Protein AF-A0A1Z4LQ60-F1 (afdb_monomer_lite)

Organism: NCBI:txid1973488

Foldseek 3Di:
DDDDDDDDDDPDDDPPPPPPPPDFQFPDWDDDPQWIKTWGWDDDPNAIWIWIWIAHPVGIDGQGPTDRDPVVNVVSSNVSVCVVVVVD

Structure (mmCIF, N/CA/C/O backbone):
data_AF-A0A1Z4LQ60-F1
#
_entry.id   AF-A0A1Z4LQ60-F1
#
loop_
_atom_site.group_PDB
_atom_site.id
_atom_site.type_symbol
_atom_site.label_atom_id
_atom_site.label_alt_id
_atom_site.label_comp_id
_atom_site.label_asym_id
_atom_site.label_entity_id
_atom_site.label_seq_id
_atom_site.pdbx_PDB_ins_code
_atom_site.Cartn_x
_atom_site.Cartn_y
_atom_site.Cartn_z
_atom_site.occupancy
_atom_site.B_iso_or_equiv
_atom_site.auth_seq_id
_atom_site.auth_comp_id
_atom_site.auth_asym_id
_atom_site.auth_atom_id
_atom_site.pdbx_PDB_model_num
ATOM 1 N N . MET A 1 1 ? 20.964 11.008 72.880 1.00 43.47 1 MET A N 1
ATOM 2 C CA . MET A 1 1 ? 19.503 11.114 72.693 1.00 43.47 1 MET A CA 1
ATOM 3 C C . MET A 1 1 ? 19.217 12.280 71.765 1.00 43.47 1 MET A C 1
ATOM 5 O O . MET A 1 1 ? 19.563 13.391 72.127 1.00 43.47 1 MET A O 1
ATOM 9 N N . CYS A 1 2 ? 18.648 12.013 70.590 1.00 28.22 2 CYS A N 1
ATOM 10 C CA . CYS A 1 2 ? 17.612 12.830 69.947 1.00 28.22 2 CYS A CA 1
ATOM 11 C C . CYS A 1 2 ? 17.141 12.094 68.682 1.00 28.22 2 CYS A C 1
ATOM 13 O O . CYS A 1 2 ? 17.906 11.859 67.754 1.00 28.22 2 CYS A O 1
ATOM 15 N N . SER A 1 3 ? 15.882 11.672 68.726 1.00 37.44 3 SER A N 1
ATOM 16 C CA . SER A 1 3 ? 14.998 11.241 67.634 1.00 37.44 3 SER A CA 1
ATOM 17 C C . SER A 1 3 ? 14.872 12.343 66.551 1.00 37.44 3 SER A C 1
ATOM 19 O O . SER A 1 3 ? 15.067 13.501 66.892 1.00 37.44 3 SER A O 1
ATOM 21 N N . GLN A 1 4 ? 14.539 12.140 65.268 1.00 42.88 4 GLN A N 1
ATOM 22 C CA . GLN A 1 4 ? 13.372 11.467 64.678 1.00 42.88 4 GLN A CA 1
ATOM 23 C C . GLN A 1 4 ? 13.546 11.287 63.143 1.00 42.88 4 GLN A C 1
ATOM 25 O O . GLN A 1 4 ? 14.100 12.150 62.474 1.00 42.88 4 GLN A O 1
ATOM 30 N N . LEU A 1 5 ? 13.023 10.166 62.629 1.00 46.06 5 LEU A N 1
ATOM 31 C CA . LEU A 1 5 ? 12.193 9.969 61.418 1.00 46.06 5 LEU A CA 1
ATOM 32 C C . LEU A 1 5 ? 12.285 10.966 60.232 1.00 46.06 5 LEU A C 1
ATOM 34 O O . LEU A 1 5 ? 11.832 12.101 60.342 1.00 46.06 5 LEU A O 1
ATOM 38 N N . TYR A 1 6 ? 12.608 10.457 59.033 1.00 35.94 6 TYR A N 1
ATOM 39 C CA . TYR A 1 6 ? 11.824 10.780 57.830 1.00 35.94 6 TYR A CA 1
ATOM 40 C C . TYR A 1 6 ? 11.827 9.634 56.808 1.00 35.94 6 TYR A C 1
ATOM 42 O O . TYR A 1 6 ? 12.737 8.814 56.726 1.00 35.94 6 TYR A O 1
ATOM 50 N N . THR A 1 7 ? 10.722 9.567 56.089 1.00 39.00 7 THR A N 1
ATOM 51 C CA . THR A 1 7 ? 10.101 8.399 55.473 1.00 39.00 7 THR A CA 1
ATOM 52 C C . THR A 1 7 ? 10.601 8.137 54.046 1.00 39.00 7 THR A C 1
ATOM 54 O O . THR A 1 7 ? 10.837 9.074 53.296 1.00 39.00 7 THR A O 1
ATOM 57 N N . SER A 1 8 ? 10.696 6.849 53.689 1.00 46.31 8 SER A N 1
ATOM 58 C CA . SER A 1 8 ? 10.472 6.215 52.372 1.00 46.31 8 SER A CA 1
ATOM 59 C C . SER A 1 8 ? 10.649 7.051 51.094 1.00 46.31 8 SER A C 1
ATOM 61 O O . SER A 1 8 ? 9.877 7.972 50.837 1.00 46.31 8 SER A O 1
ATOM 63 N N . ASN A 1 9 ? 11.464 6.553 50.154 1.00 44.97 9 ASN A N 1
ATOM 64 C CA . ASN A 1 9 ? 10.950 6.462 48.789 1.00 44.97 9 ASN A CA 1
ATOM 65 C C . ASN A 1 9 ? 11.502 5.268 48.005 1.00 44.97 9 ASN A C 1
ATOM 67 O O . ASN A 1 9 ? 12.700 5.108 47.786 1.00 44.97 9 ASN A O 1
ATOM 71 N N . LYS A 1 10 ? 10.556 4.422 47.591 1.00 48.03 10 LYS A N 1
ATOM 72 C CA . LYS A 1 10 ? 10.708 3.255 46.726 1.00 48.03 10 LYS A CA 1
ATOM 73 C C . LYS A 1 10 ? 11.441 3.635 45.437 1.00 48.03 10 LYS A C 1
ATOM 75 O O . LYS A 1 10 ? 10.852 4.246 44.548 1.00 48.03 10 LYS A O 1
ATOM 80 N N . ILE A 1 11 ? 12.677 3.170 45.285 1.00 50.34 11 ILE A N 1
ATOM 81 C CA . ILE A 1 11 ? 13.336 3.057 43.978 1.00 50.34 11 ILE A CA 1
ATOM 82 C C . ILE A 1 11 ? 12.695 1.863 43.261 1.00 50.34 11 ILE A C 1
ATOM 84 O O . ILE A 1 11 ? 13.189 0.743 43.274 1.00 50.34 11 ILE A O 1
ATOM 88 N N . SER A 1 12 ? 11.497 2.073 42.730 1.00 50.78 12 SER A N 1
ATOM 89 C CA . SER A 1 12 ? 10.791 1.105 41.892 1.00 50.78 12 SER A CA 1
ATOM 90 C C . SER A 1 12 ? 9.799 1.863 41.030 1.00 50.78 12 SER A C 1
ATOM 92 O O . SER A 1 12 ? 8.595 1.864 41.274 1.00 50.78 12 SER A O 1
ATOM 94 N N . ARG A 1 13 ? 10.324 2.599 40.053 1.00 53.19 13 ARG A N 1
ATOM 95 C CA . ARG A 1 13 ? 9.609 2.938 38.823 1.00 53.19 13 ARG A CA 1
ATOM 96 C C . ARG A 1 13 ? 10.578 3.577 37.838 1.00 53.19 13 ARG A C 1
ATOM 98 O O . ARG A 1 13 ? 11.271 4.530 38.165 1.00 53.19 13 ARG A O 1
ATOM 105 N N . SER A 1 14 ? 10.547 3.041 36.624 1.00 52.56 14 SER A N 1
ATOM 106 C CA . SER A 1 14 ? 10.978 3.705 35.391 1.00 52.56 14 SER A CA 1
ATOM 107 C C . SER A 1 14 ? 12.433 3.570 34.938 1.00 52.56 14 SER A C 1
ATOM 109 O O . SER A 1 14 ? 12.951 4.472 34.296 1.00 52.56 14 SER A O 1
ATOM 111 N N . ILE A 1 15 ? 13.023 2.377 35.067 1.00 53.94 15 ILE A N 1
ATOM 112 C CA . ILE A 1 15 ? 13.954 1.885 34.028 1.00 53.94 15 ILE A CA 1
ATOM 113 C C . ILE A 1 15 ? 13.210 0.861 33.162 1.00 53.94 15 ILE A C 1
ATOM 115 O O . ILE A 1 15 ? 13.527 -0.320 33.110 1.00 53.94 15 ILE A O 1
ATOM 119 N N . LYS A 1 16 ? 12.129 1.315 32.524 1.00 53.09 16 LYS A N 1
ATOM 120 C CA . LYS A 1 16 ? 11.481 0.598 31.416 1.00 53.09 16 LYS A CA 1
ATOM 121 C C . LYS A 1 16 ? 11.264 1.553 30.244 1.00 53.09 16 LYS A C 1
ATOM 123 O O . LYS A 1 16 ? 10.219 1.556 29.614 1.00 53.09 16 LYS A O 1
ATOM 128 N N . ALA A 1 17 ? 12.264 2.391 29.984 1.00 55.88 17 ALA A N 1
ATOM 129 C CA . ALA A 1 17 ? 12.448 3.056 28.701 1.00 55.88 17 ALA A CA 1
ATOM 130 C C . ALA A 1 17 ? 13.419 2.212 27.861 1.00 55.88 17 ALA A C 1
ATOM 132 O O . ALA A 1 17 ? 14.469 2.676 27.434 1.00 55.88 17 ALA A O 1
ATOM 133 N N . MET A 1 18 ? 13.097 0.928 27.686 1.00 55.03 18 MET A N 1
ATOM 134 C CA . MET A 1 18 ? 13.640 0.171 26.567 1.00 55.03 18 MET A CA 1
ATOM 135 C C . MET A 1 18 ? 12.744 0.579 25.396 1.00 55.03 18 MET A C 1
ATOM 137 O O . MET A 1 18 ? 11.574 0.211 25.353 1.00 55.03 18 MET A O 1
ATOM 141 N N . ILE A 1 19 ? 13.248 1.520 24.600 1.00 64.56 19 ILE A N 1
ATOM 142 C CA . ILE A 1 19 ? 12.582 2.168 23.468 1.00 64.56 19 ILE A CA 1
ATOM 143 C C . ILE A 1 19 ? 12.066 1.065 22.543 1.00 64.56 19 ILE A C 1
ATOM 145 O O . ILE A 1 19 ? 12.871 0.412 21.892 1.00 64.56 19 ILE A O 1
ATOM 149 N N . GLU A 1 20 ? 10.755 0.822 22.517 1.00 68.19 20 GLU A N 1
ATOM 150 C CA . GLU A 1 20 ? 10.157 -0.049 21.504 1.00 68.19 20 GLU A CA 1
ATOM 151 C C . GLU A 1 20 ? 10.292 0.688 20.165 1.00 68.19 20 GLU A C 1
ATOM 153 O O . GLU A 1 20 ? 9.675 1.748 19.996 1.00 68.19 20 GLU A O 1
ATOM 158 N N . PRO A 1 21 ? 11.133 0.213 19.234 1.00 70.56 21 PRO A N 1
ATOM 159 C CA . PRO A 1 21 ? 11.280 0.867 17.946 1.00 70.56 21 PRO A CA 1
ATOM 160 C C . PRO A 1 21 ? 9.937 0.833 17.216 1.00 70.56 21 PRO A C 1
ATOM 162 O O . PRO A 1 21 ? 9.346 -0.225 17.003 1.00 70.56 21 PRO A O 1
ATOM 165 N N . HIS A 1 22 ? 9.445 2.008 16.821 1.00 73.19 22 HIS A N 1
ATOM 166 C CA . HIS A 1 22 ? 8.208 2.114 16.057 1.00 73.19 22 HIS A CA 1
ATOM 167 C C . HIS A 1 22 ? 8.460 1.718 14.598 1.00 73.19 22 HIS A C 1
ATOM 169 O O . HIS A 1 22 ? 8.552 2.563 13.707 1.00 73.19 22 HIS A O 1
ATOM 175 N N . TYR A 1 23 ? 8.633 0.419 14.359 1.00 72.81 23 TYR A N 1
ATOM 176 C CA . TYR A 1 23 ? 8.794 -0.105 13.013 1.00 72.81 23 TYR A CA 1
ATOM 177 C C . TYR A 1 23 ? 7.482 -0.004 12.227 1.00 72.81 23 TYR A C 1
ATOM 179 O O . TYR A 1 23 ? 6.411 -0.239 12.803 1.00 72.81 23 TYR A O 1
ATOM 187 N N . PRO A 1 24 ? 7.553 0.274 10.911 1.00 76.25 24 PRO A N 1
ATOM 188 C CA . PRO A 1 24 ? 6.403 0.158 10.030 1.00 76.25 24 PRO A CA 1
ATOM 189 C C . PRO A 1 24 ? 5.782 -1.230 10.160 1.00 76.25 24 PRO A C 1
ATOM 191 O O . PRO A 1 24 ? 6.433 -2.250 9.912 1.00 76.25 24 PRO A O 1
ATOM 194 N N . LYS A 1 25 ? 4.509 -1.293 10.549 1.00 91.00 25 LYS A N 1
ATOM 195 C CA . LYS A 1 25 ? 3.795 -2.568 10.688 1.00 91.00 25 LYS A CA 1
ATOM 196 C C . LYS A 1 25 ? 3.222 -2.938 9.327 1.00 91.00 25 LYS A C 1
ATOM 198 O O . LYS A 1 25 ? 2.027 -2.770 9.078 1.00 91.00 25 LYS A O 1
ATOM 203 N N . ILE A 1 26 ? 4.089 -3.398 8.425 1.00 95.69 26 ILE A N 1
ATOM 204 C CA . ILE A 1 26 ? 3.674 -3.880 7.105 1.00 95.69 26 ILE A CA 1
ATOM 205 C C . ILE A 1 26 ? 2.832 -5.143 7.292 1.00 95.69 26 ILE A C 1
ATOM 207 O O . ILE A 1 26 ? 3.332 -6.176 7.729 1.00 95.69 26 ILE A O 1
ATOM 211 N N . ILE A 1 27 ? 1.546 -5.056 6.967 1.00 96.81 27 ILE A N 1
ATOM 212 C CA . ILE A 1 27 ? 0.594 -6.166 7.100 1.00 96.81 27 ILE A CA 1
ATOM 213 C C . ILE A 1 27 ? 0.412 -6.944 5.798 1.00 96.81 27 ILE A C 1
ATOM 215 O O . ILE A 1 27 ? -0.113 -8.053 5.814 1.00 96.81 27 ILE A O 1
ATOM 219 N N . MET A 1 28 ? 0.812 -6.361 4.666 1.00 97.38 28 MET A N 1
ATOM 220 C CA . MET A 1 28 ? 0.674 -6.986 3.356 1.00 97.38 28 MET A CA 1
ATOM 221 C C . MET A 1 28 ? 1.695 -6.416 2.375 1.00 97.38 28 MET A C 1
ATOM 223 O O . MET A 1 28 ? 1.955 -5.213 2.371 1.00 97.38 28 MET A O 1
ATOM 227 N N . SER A 1 29 ? 2.244 -7.266 1.508 1.00 98.06 29 SER A N 1
AT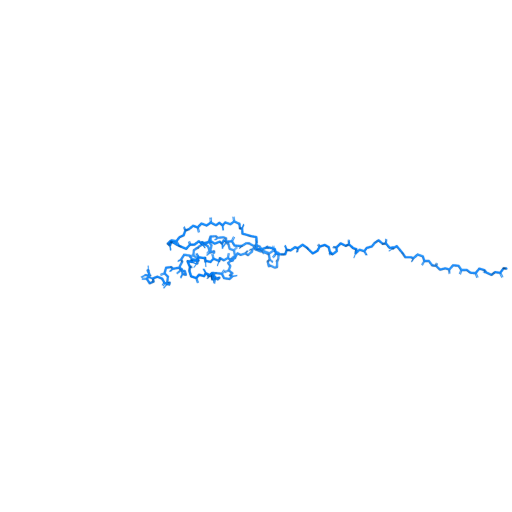OM 228 C CA . SER A 1 29 ? 3.087 -6.839 0.394 1.00 98.06 29 SER A CA 1
ATOM 229 C C . SER A 1 29 ? 2.799 -7.669 -0.851 1.00 98.06 29 SER A C 1
ATOM 231 O O . SER A 1 29 ? 2.676 -8.887 -0.759 1.00 98.06 29 SER A O 1
ATOM 233 N N . PHE A 1 30 ? 2.664 -7.008 -1.999 1.00 98.38 30 PHE A N 1
ATOM 234 C CA . PHE A 1 30 ? 2.356 -7.648 -3.277 1.00 98.38 30 PHE A CA 1
ATOM 235 C C . PHE A 1 30 ? 2.843 -6.789 -4.450 1.00 98.38 30 PHE A C 1
ATOM 237 O O . PHE A 1 30 ? 3.051 -5.585 -4.301 1.00 98.38 30 PHE A O 1
ATOM 244 N N . THR A 1 31 ? 3.014 -7.404 -5.617 1.00 98.38 31 THR A N 1
ATOM 245 C CA . THR A 1 31 ? 3.435 -6.709 -6.842 1.00 98.38 31 THR A CA 1
ATOM 246 C C . THR A 1 31 ? 2.224 -6.287 -7.675 1.00 98.38 31 THR A C 1
ATOM 248 O O . THR A 1 31 ? 1.255 -7.035 -7.802 1.00 98.38 31 THR A O 1
ATOM 251 N N . TYR A 1 32 ? 2.286 -5.096 -8.269 1.00 98.12 32 TYR A N 1
ATOM 252 C CA . TYR A 1 32 ? 1.338 -4.595 -9.262 1.00 98.12 32 TYR A CA 1
ATOM 253 C C . TYR A 1 32 ? 2.085 -3.740 -10.293 1.00 98.12 32 TYR A C 1
ATOM 255 O O . TYR A 1 32 ? 2.688 -2.740 -9.915 1.00 98.12 32 TYR A O 1
ATOM 263 N N . ARG A 1 33 ? 2.045 -4.136 -11.577 1.00 95.88 33 ARG A N 1
ATOM 264 C CA . ARG A 1 33 ? 2.731 -3.454 -12.701 1.00 95.88 33 ARG A CA 1
ATOM 265 C C . ARG A 1 33 ? 4.195 -3.113 -12.386 1.00 95.88 33 ARG A C 1
ATOM 267 O O . ARG A 1 33 ? 4.577 -1.947 -12.355 1.00 95.88 33 ARG A O 1
ATOM 274 N N . ASP A 1 34 ? 4.963 -4.144 -12.040 1.00 96.12 34 ASP A N 1
ATOM 275 C CA . ASP A 1 34 ? 6.391 -4.061 -11.688 1.00 96.12 34 ASP A CA 1
ATOM 276 C C . ASP A 1 34 ? 6.725 -3.179 -10.471 1.00 96.12 34 ASP A C 1
ATOM 278 O O . ASP A 1 34 ? 7.887 -2.976 -10.130 1.00 96.12 34 ASP A O 1
ATOM 282 N N . CYS A 1 35 ? 5.710 -2.711 -9.743 1.00 97.38 35 CYS A N 1
ATOM 283 C CA . CYS A 1 35 ? 5.875 -1.993 -8.490 1.00 97.38 35 CYS A CA 1
ATOM 284 C C . CYS A 1 35 ? 5.513 -2.898 -7.308 1.00 97.38 35 CYS A C 1
ATOM 286 O O . CYS A 1 35 ? 4.462 -3.546 -7.295 1.00 97.38 35 CYS A O 1
ATOM 288 N N . LYS A 1 36 ? 6.341 -2.907 -6.262 1.00 98.50 36 LYS A N 1
ATOM 289 C CA . LYS A 1 36 ? 6.044 -3.586 -4.997 1.00 98.50 36 LYS A CA 1
ATOM 290 C C . LYS A 1 36 ? 5.263 -2.653 -4.078 1.00 98.50 36 LYS A C 1
ATOM 292 O O . LYS A 1 36 ? 5.813 -1.690 -3.541 1.00 98.50 36 LYS A O 1
ATOM 297 N N . ILE A 1 37 ? 3.997 -2.983 -3.851 1.00 98.50 37 ILE A N 1
ATOM 298 C CA . ILE A 1 37 ? 3.127 -2.311 -2.888 1.00 98.50 37 ILE A CA 1
ATOM 299 C C . ILE A 1 37 ? 3.343 -2.932 -1.502 1.00 98.50 37 ILE A C 1
ATOM 301 O O . ILE A 1 37 ? 3.418 -4.156 -1.353 1.00 98.50 37 ILE A O 1
ATOM 305 N N . GLN A 1 38 ? 3.439 -2.092 -0.476 1.00 98.56 38 GLN A N 1
ATOM 306 C CA . GLN A 1 38 ? 3.464 -2.477 0.934 1.00 98.56 38 GLN A CA 1
ATOM 307 C C . GLN A 1 38 ? 2.392 -1.692 1.687 1.00 98.56 38 GLN A C 1
ATOM 309 O O . GLN A 1 38 ? 2.401 -0.463 1.677 1.00 98.56 38 GLN A O 1
ATOM 314 N N . ILE A 1 39 ? 1.471 -2.407 2.332 1.00 98.50 39 ILE A N 1
ATOM 315 C CA . ILE A 1 39 ? 0.433 -1.813 3.173 1.00 98.50 39 ILE A CA 1
ATOM 316 C C . ILE A 1 39 ? 0.921 -1.816 4.613 1.00 98.50 39 ILE A C 1
ATOM 318 O O . ILE A 1 39 ? 1.127 -2.875 5.208 1.00 98.50 39 ILE A O 1
ATOM 322 N N . GLU A 1 40 ? 1.088 -0.624 5.160 1.00 97.12 40 GLU A N 1
ATOM 323 C CA . GLU A 1 40 ? 1.414 -0.377 6.555 1.00 97.12 40 GLU A CA 1
ATOM 324 C C . GLU A 1 40 ? 0.129 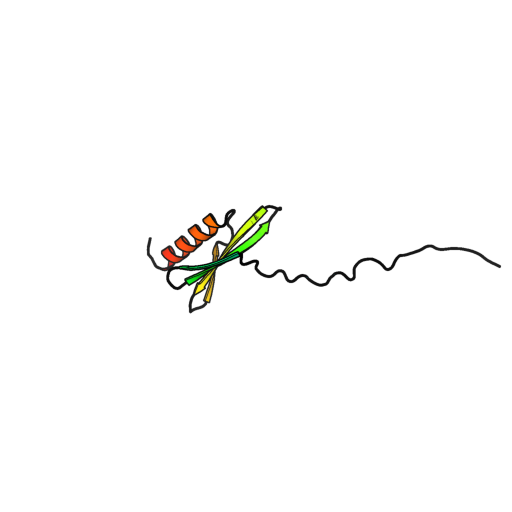-0.149 7.346 1.00 97.12 40 GLU A C 1
ATOM 326 O O . GLU A 1 40 ? -0.777 0.530 6.863 1.00 97.12 40 GLU A O 1
ATOM 331 N N . ARG A 1 41 ? 0.045 -0.706 8.555 1.00 96.69 41 ARG A N 1
ATOM 332 C CA . ARG A 1 41 ? -1.032 -0.425 9.507 1.00 96.69 41 ARG A CA 1
ATOM 333 C C . ARG A 1 41 ? -0.496 0.370 10.687 1.00 96.69 41 ARG A C 1
ATOM 335 O O . ARG A 1 41 ? 0.473 -0.045 11.313 1.00 96.69 41 ARG A O 1
ATOM 342 N N . ASP A 1 42 ? -1.212 1.403 11.091 1.00 94.19 42 ASP A N 1
ATOM 343 C CA . ASP A 1 42 ? -0.967 2.068 12.366 1.00 94.19 42 ASP A CA 1
ATOM 344 C C . ASP A 1 42 ? -2.270 2.367 13.113 1.00 94.19 42 ASP A C 1
ATOM 346 O O . ASP A 1 42 ? -3.350 1.986 12.662 1.00 94.19 42 ASP A O 1
ATOM 350 N N . LYS A 1 43 ? -2.177 3.002 14.282 1.00 92.94 43 LYS A N 1
ATOM 351 C CA . LYS A 1 43 ? -3.323 3.456 15.065 1.00 92.94 43 LYS A CA 1
ATOM 352 C C . LYS A 1 43 ? -3.335 4.969 15.193 1.00 92.94 43 LYS A C 1
ATOM 354 O O . LYS A 1 43 ? -2.416 5.558 15.750 1.00 92.94 43 LYS A O 1
ATOM 359 N N . PHE A 1 44 ? -4.448 5.578 14.808 1.00 90.69 44 PHE A N 1
ATOM 360 C CA . PHE A 1 44 ? -4.729 6.988 15.055 1.00 90.69 44 PHE A CA 1
ATOM 361 C C . PHE A 1 44 ? -6.056 7.110 15.802 1.00 90.69 44 PHE A C 1
ATOM 363 O O . PHE A 1 44 ? -7.060 6.544 15.383 1.00 90.69 44 PHE A O 1
ATOM 370 N N . ASN A 1 45 ? -6.067 7.790 16.953 1.00 92.19 45 ASN A N 1
ATOM 371 C CA . ASN A 1 45 ? -7.257 7.924 17.808 1.00 92.19 45 ASN A CA 1
ATOM 372 C C . ASN A 1 45 ? -7.962 6.587 18.127 1.00 92.19 45 ASN A C 1
ATOM 374 O O . ASN A 1 45 ? -9.186 6.504 18.137 1.00 92.19 45 ASN A O 1
ATOM 378 N N . LYS A 1 46 ? -7.179 5.534 18.416 1.00 93.38 46 LYS A N 1
ATOM 379 C CA . LYS A 1 46 ? -7.643 4.152 18.678 1.00 93.38 46 LYS A CA 1
ATOM 380 C C . LYS A 1 46 ? -8.269 3.427 17.472 1.00 93.38 46 LYS A C 1
ATOM 382 O O . LYS A 1 46 ? -8.683 2.282 17.636 1.00 93.38 46 LYS A O 1
ATOM 387 N N . GLN A 1 47 ? -8.291 4.036 16.289 1.00 94.88 47 GLN A N 1
ATOM 388 C CA . GLN A 1 47 ? -8.733 3.421 15.039 1.00 94.88 47 GLN A CA 1
ATOM 389 C C . GLN A 1 47 ? -7.527 2.931 14.229 1.00 94.88 47 GLN A C 1
ATOM 391 O O . GLN A 1 47 ? -6.515 3.629 14.147 1.00 94.88 47 GLN A O 1
ATOM 396 N N . ASP A 1 48 ? -7.639 1.745 13.628 1.00 96.44 48 ASP A N 1
ATOM 397 C CA . ASP A 1 48 ? -6.644 1.257 12.672 1.00 96.44 48 ASP A CA 1
ATOM 398 C C . ASP A 1 48 ? -6.687 2.118 11.397 1.00 96.44 48 ASP A C 1
ATOM 400 O O . ASP A 1 48 ? -7.751 2.360 10.823 1.00 96.44 48 ASP A O 1
ATOM 404 N N . ILE A 1 49 ? -5.520 2.579 10.960 1.00 97.50 49 ILE A N 1
ATOM 405 C CA . ILE A 1 49 ? -5.316 3.350 9.734 1.00 97.50 49 ILE A CA 1
ATOM 406 C C . ILE A 1 49 ? -4.276 2.656 8.864 1.00 97.50 49 ILE A C 1
ATOM 408 O O . ILE A 1 49 ? -3.442 1.899 9.363 1.00 97.50 49 ILE A O 1
ATOM 412 N N . TYR A 1 50 ? -4.326 2.919 7.563 1.00 98.25 50 TYR A N 1
ATOM 413 C CA . TYR A 1 50 ? -3.481 2.246 6.588 1.00 98.25 50 TYR A CA 1
ATOM 414 C C . TYR A 1 50 ? -2.774 3.244 5.680 1.00 98.25 50 TYR A C 1
ATOM 416 O O . TYR A 1 50 ? -3.386 4.195 5.194 1.00 98.25 50 TYR A O 1
ATOM 424 N N . ALA A 1 51 ? -1.502 2.984 5.406 1.00 98.12 51 ALA A N 1
ATOM 425 C CA . ALA A 1 51 ? -0.723 3.674 4.388 1.00 98.12 51 ALA A CA 1
ATOM 426 C C . ALA A 1 51 ? -0.242 2.668 3.335 1.00 98.12 51 ALA A C 1
ATOM 428 O O . ALA A 1 51 ? -0.104 1.477 3.615 1.00 98.12 51 ALA A O 1
ATOM 429 N N . ALA A 1 52 ? -0.004 3.135 2.112 1.00 98.50 52 ALA A N 1
ATOM 430 C CA . ALA A 1 52 ? 0.539 2.322 1.032 1.00 98.50 52 ALA A CA 1
ATOM 431 C C . ALA A 1 52 ? 1.836 2.932 0.503 1.00 98.50 52 ALA A C 1
ATOM 433 O O . ALA A 1 52 ? 1.845 4.038 -0.047 1.00 98.50 52 ALA A O 1
ATOM 434 N N . TRP A 1 53 ? 2.908 2.161 0.624 1.00 98.19 53 TRP A N 1
ATOM 435 C CA . TRP A 1 53 ? 4.207 2.433 0.031 1.00 98.19 53 TRP A CA 1
ATOM 436 C C . TRP A 1 53 ? 4.318 1.700 -1.299 1.00 98.19 53 TRP A C 1
ATOM 438 O O . TRP A 1 53 ? 3.914 0.542 -1.413 1.00 98.19 53 TRP A O 1
ATOM 448 N N . VAL A 1 54 ? 4.875 2.366 -2.300 1.00 98.06 54 VAL A N 1
ATOM 449 C CA . VAL A 1 54 ? 5.138 1.810 -3.624 1.00 98.06 54 VAL A CA 1
ATOM 450 C C . VAL A 1 54 ? 6.633 1.895 -3.875 1.00 98.06 54 VAL A C 1
ATOM 452 O O . VAL A 1 54 ? 7.194 2.985 -3.978 1.00 98.06 54 VAL A O 1
ATOM 455 N N . ASN A 1 55 ? 7.268 0.732 -3.969 1.00 97.75 55 ASN A N 1
ATOM 456 C CA . ASN A 1 55 ? 8.675 0.589 -4.313 1.00 97.75 55 ASN A CA 1
ATOM 457 C C . ASN A 1 55 ? 8.786 0.187 -5.787 1.00 97.75 55 ASN A C 1
ATOM 459 O O . ASN A 1 55 ? 8.088 -0.724 -6.232 1.00 97.75 55 ASN A O 1
ATOM 463 N N . TYR A 1 56 ? 9.664 0.848 -6.523 1.00 94.69 56 TYR A N 1
ATOM 464 C CA . TYR A 1 56 ? 9.976 0.594 -7.928 1.00 94.69 56 TYR A CA 1
ATOM 465 C C . TYR A 1 56 ? 11.490 0.729 -8.129 1.00 94.69 56 TYR A C 1
ATOM 467 O O . TYR A 1 56 ? 12.185 1.242 -7.254 1.00 94.69 56 TYR A O 1
ATOM 475 N N . ASP A 1 57 ? 12.017 0.312 -9.280 1.00 93.31 57 ASP A N 1
ATOM 476 C CA . ASP A 1 57 ? 13.471 0.201 -9.514 1.00 93.31 57 ASP A CA 1
ATOM 477 C C . ASP A 1 57 ? 14.277 1.468 -9.194 1.00 93.31 57 ASP A C 1
ATOM 479 O O . ASP A 1 57 ? 15.448 1.400 -8.831 1.00 93.31 57 ASP A O 1
ATOM 483 N N . ARG A 1 58 ? 13.652 2.642 -9.324 1.00 91.31 58 ARG A N 1
ATOM 484 C CA . ARG A 1 58 ? 14.301 3.946 -9.132 1.00 91.31 58 ARG A CA 1
ATOM 485 C C . ARG A 1 58 ? 13.995 4.604 -7.785 1.00 91.31 58 ARG A C 1
ATOM 487 O O . ARG A 1 58 ? 14.417 5.739 -7.580 1.00 91.31 58 ARG A O 1
ATOM 494 N N . GLY A 1 59 ? 13.240 3.963 -6.890 1.00 93.44 59 GLY A N 1
ATOM 495 C CA . GLY A 1 59 ? 12.973 4.517 -5.563 1.00 93.44 59 GLY A CA 1
ATOM 496 C C . GLY A 1 59 ? 11.710 4.013 -4.869 1.00 93.44 59 GLY A C 1
ATOM 497 O O . GLY A 1 59 ? 11.099 3.013 -5.237 1.00 93.44 59 GLY A O 1
ATOM 498 N N . CYS A 1 60 ? 11.323 4.743 -3.828 1.00 95.00 60 CYS A N 1
ATOM 499 C CA . CYS A 1 60 ? 10.166 4.449 -2.994 1.00 95.00 60 CYS A CA 1
ATOM 500 C C . CYS A 1 60 ? 9.315 5.711 -2.823 1.00 95.00 60 CYS A C 1
ATOM 502 O O . CYS A 1 60 ? 9.850 6.812 -2.689 1.00 95.00 60 CYS A O 1
ATOM 504 N N . ALA A 1 61 ? 7.994 5.557 -2.831 1.00 96.56 61 ALA A N 1
ATOM 505 C CA . ALA A 1 61 ? 7.052 6.644 -2.603 1.00 96.56 61 ALA A CA 1
ATOM 506 C C . ALA A 1 61 ? 5.888 6.196 -1.714 1.00 96.56 61 ALA A C 1
ATOM 508 O O . ALA A 1 61 ? 5.403 5.071 -1.826 1.00 96.56 61 ALA A O 1
ATOM 509 N N . ILE A 1 62 ? 5.377 7.110 -0.889 1.00 97.06 62 ILE A N 1
ATOM 510 C CA . ILE A 1 62 ? 4.091 6.931 -0.208 1.00 97.06 62 ILE A CA 1
ATOM 511 C C . ILE A 1 62 ? 2.989 7.283 -1.214 1.00 97.06 62 ILE A C 1
ATOM 513 O O . ILE A 1 62 ? 2.741 8.456 -1.487 1.00 97.06 62 ILE A O 1
ATOM 517 N N . ALA A 1 63 ? 2.343 6.272 -1.792 1.00 97.81 63 ALA A N 1
ATOM 518 C CA . ALA A 1 63 ? 1.244 6.466 -2.740 1.00 97.81 63 ALA A CA 1
ATOM 519 C C . ALA A 1 63 ? -0.068 6.821 -2.034 1.00 97.81 63 ALA A C 1
ATOM 521 O O . ALA A 1 63 ? -0.887 7.569 -2.569 1.00 97.81 63 ALA A O 1
ATOM 522 N N . VAL A 1 64 ? -0.267 6.284 -0.827 1.00 98.31 64 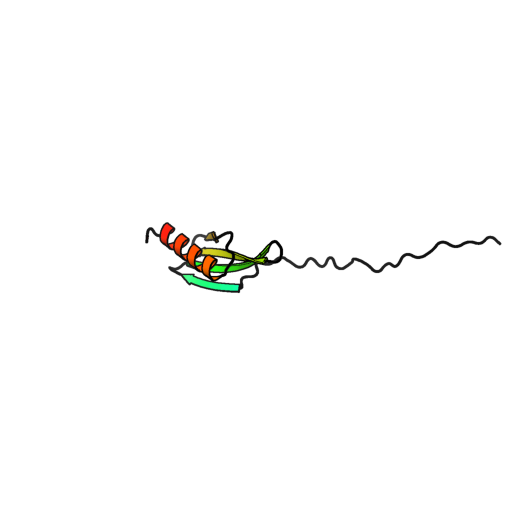VAL A N 1
ATOM 523 C CA . VAL A 1 64 ? -1.447 6.543 0.001 1.00 98.31 64 VAL A CA 1
ATOM 524 C C . VAL A 1 64 ? -0.977 6.826 1.425 1.00 98.31 64 VAL A C 1
ATOM 526 O O . VAL A 1 64 ? -0.583 5.888 2.111 1.00 98.31 64 VAL A O 1
ATOM 529 N N . PRO A 1 65 ? -1.000 8.082 1.896 1.00 97.00 65 PRO A N 1
ATOM 530 C CA . PRO A 1 65 ? -0.582 8.402 3.260 1.00 97.00 65 PRO A CA 1
ATOM 531 C C . PRO A 1 65 ? -1.628 7.997 4.306 1.00 97.00 65 PRO A C 1
ATOM 533 O O . PRO A 1 65 ? -1.300 7.870 5.481 1.00 97.00 65 PRO A O 1
ATOM 536 N N . TYR A 1 66 ? -2.888 7.825 3.889 1.00 97.19 66 TYR A N 1
ATOM 537 C CA . TYR A 1 66 ? -4.000 7.540 4.786 1.00 97.19 66 TYR A CA 1
ATOM 538 C C . TYR A 1 66 ? -5.165 6.839 4.074 1.00 97.19 66 TYR A C 1
ATOM 540 O O . TYR A 1 66 ? -5.637 7.283 3.021 1.00 97.19 66 TYR A O 1
ATOM 548 N N . ALA A 1 67 ? -5.664 5.779 4.700 1.00 98.06 67 ALA A N 1
ATOM 549 C CA . ALA A 1 67 ? -6.898 5.077 4.381 1.00 98.06 67 ALA A CA 1
ATOM 550 C C . ALA A 1 67 ? -7.477 4.461 5.662 1.00 98.06 67 ALA A C 1
ATOM 552 O O . ALA A 1 67 ? -6.731 4.061 6.558 1.00 98.06 67 ALA A O 1
ATOM 553 N N . VAL A 1 68 ? -8.803 4.349 5.741 1.00 97.50 68 VAL A N 1
ATOM 554 C CA . VAL A 1 68 ? -9.485 3.772 6.916 1.00 97.50 68 VAL A CA 1
ATOM 555 C C . VAL A 1 68 ? -9.665 2.260 6.808 1.00 97.50 68 VAL A C 1
ATOM 557 O O . VAL A 1 68 ? -10.005 1.605 7.788 1.00 97.50 68 VAL A O 1
ATOM 560 N N . THR A 1 69 ? -9.427 1.687 5.624 1.00 98.06 69 THR A N 1
ATOM 561 C CA . THR A 1 69 ? -9.462 0.236 5.398 1.00 98.06 69 THR A CA 1
ATOM 562 C C . THR A 1 69 ? -8.282 -0.228 4.535 1.00 98.06 69 THR A C 1
ATOM 564 O 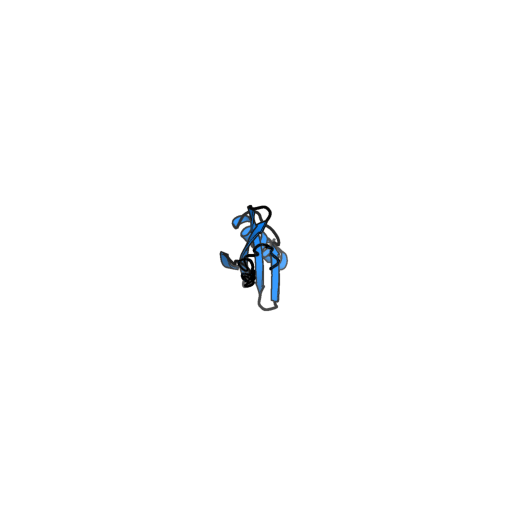O . THR A 1 69 ? -7.794 0.544 3.701 1.00 98.06 69 THR A O 1
ATOM 567 N N . PRO A 1 70 ? -7.855 -1.503 4.644 1.00 97.88 70 PRO A N 1
ATOM 568 C CA . PRO A 1 70 ? -6.826 -2.055 3.764 1.00 97.88 70 PRO A CA 1
ATOM 569 C C . PRO A 1 70 ? -7.252 -2.014 2.292 1.00 97.88 70 PRO A C 1
ATOM 571 O O . PRO A 1 70 ? -6.463 -1.660 1.422 1.00 97.88 70 PRO A O 1
ATOM 574 N N . THR A 1 71 ? -8.518 -2.337 2.008 1.00 98.44 71 THR A N 1
ATOM 575 C CA . THR A 1 71 ? -9.076 -2.350 0.647 1.00 98.44 71 THR A CA 1
ATOM 576 C C . THR A 1 71 ? -8.996 -0.979 -0.013 1.00 98.44 71 THR A C 1
ATOM 578 O O . THR A 1 71 ? -8.641 -0.876 -1.188 1.00 98.44 71 THR A O 1
ATOM 581 N N . GLU A 1 72 ? -9.275 0.088 0.736 1.00 98.56 72 GLU A N 1
ATOM 582 C CA . GLU A 1 72 ? -9.126 1.456 0.249 1.00 98.56 72 GLU A CA 1
ATOM 583 C C . GLU A 1 72 ? -7.658 1.796 -0.051 1.00 98.56 72 GLU A C 1
ATOM 585 O O . GLU A 1 72 ? -7.376 2.349 -1.116 1.00 98.56 72 GLU A O 1
ATOM 590 N N . ALA A 1 73 ? -6.719 1.410 0.822 1.00 98.62 73 ALA A N 1
ATOM 591 C CA . ALA A 1 73 ? -5.285 1.601 0.588 1.00 98.62 73 ALA A CA 1
ATOM 592 C C . ALA A 1 73 ? -4.804 0.864 -0.679 1.00 98.62 73 ALA A C 1
ATOM 594 O O . ALA A 1 73 ? -4.051 1.414 -1.486 1.00 98.62 73 ALA A O 1
ATOM 595 N N . ILE A 1 74 ? -5.290 -0.361 -0.906 1.00 98.62 74 ILE A N 1
ATOM 596 C CA . ILE A 1 74 ? -5.000 -1.157 -2.110 1.00 98.62 74 ILE A CA 1
ATOM 597 C C . ILE A 1 74 ? -5.573 -0.483 -3.358 1.00 98.62 74 ILE A C 1
ATOM 599 O O . ILE A 1 74 ? -4.874 -0.327 -4.356 1.00 98.62 74 ILE A O 1
ATOM 603 N N . LYS A 1 75 ? -6.845 -0.073 -3.323 1.00 98.62 75 LYS A N 1
ATOM 604 C CA . LYS A 1 75 ? -7.498 0.567 -4.470 1.00 98.62 75 LYS A CA 1
ATOM 605 C C . LYS A 1 75 ? -6.773 1.855 -4.862 1.00 98.62 75 LYS A C 1
ATOM 607 O O . LYS A 1 75 ? -6.419 2.021 -6.026 1.00 98.62 75 LYS A O 1
ATOM 612 N N . LYS A 1 76 ? -6.516 2.736 -3.892 1.00 98.69 76 LYS A N 1
ATOM 613 C CA . LYS A 1 76 ? -5.858 4.027 -4.127 1.00 98.69 76 LYS A CA 1
ATOM 614 C C . LYS A 1 76 ? -4.403 3.873 -4.578 1.00 98.69 76 LYS A C 1
ATOM 616 O O . LYS A 1 76 ? -3.962 4.642 -5.424 1.00 98.69 76 LYS A O 1
ATOM 621 N N . SER A 1 77 ? -3.667 2.875 -4.081 1.00 98.50 77 SER A N 1
ATOM 622 C CA . SER A 1 77 ? -2.291 2.619 -4.543 1.00 98.50 77 SER A CA 1
ATOM 623 C C . SER A 1 77 ? -2.238 2.129 -5.988 1.00 98.50 77 SER A C 1
ATOM 625 O O . SER A 1 77 ? -1.396 2.602 -6.747 1.00 98.50 77 SER A O 1
ATOM 627 N N . LYS A 1 78 ? -3.169 1.261 -6.408 1.00 98.38 78 LYS A N 1
ATOM 628 C CA . LYS A 1 78 ? -3.297 0.86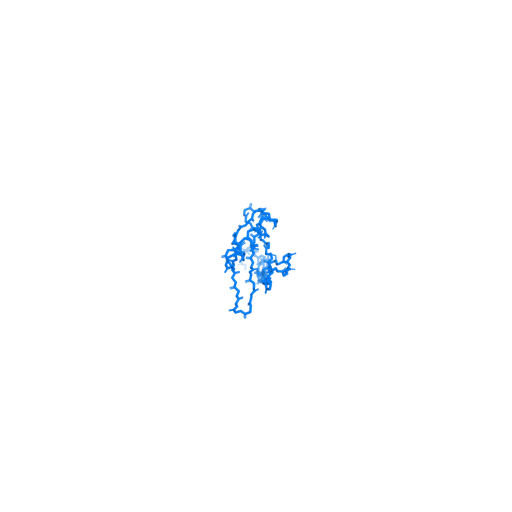6 -7.821 1.00 98.38 78 LYS A CA 1
ATOM 629 C C . LYS A 1 78 ? -3.616 2.063 -8.713 1.00 98.38 78 LYS A C 1
ATOM 631 O O . LYS A 1 78 ? -2.878 2.302 -9.658 1.00 98.38 78 LYS A O 1
ATOM 636 N N . GLN A 1 79 ? -4.615 2.870 -8.343 1.00 98.31 79 GLN A N 1
ATOM 637 C CA . GLN A 1 79 ? -4.968 4.097 -9.072 1.00 98.31 79 GLN A CA 1
ATOM 638 C C . GLN A 1 79 ? -3.790 5.072 -9.182 1.00 98.31 79 GLN A C 1
ATOM 640 O O . GLN A 1 79 ? -3.574 5.686 -10.220 1.00 98.31 79 GLN A O 1
ATOM 645 N N . TRP A 1 80 ? -2.999 5.211 -8.117 1.00 97.81 80 TRP A N 1
ATOM 646 C CA . TRP A 1 80 ? -1.806 6.051 -8.131 1.00 97.81 80 TRP A CA 1
ATOM 647 C C . TRP A 1 80 ? -0.745 5.543 -9.121 1.00 97.81 80 TRP A C 1
ATOM 649 O O . TRP A 1 80 ? -0.106 6.354 -9.793 1.00 97.81 80 TRP A O 1
ATOM 659 N N . ILE A 1 81 ? -0.568 4.220 -9.236 1.00 97.38 81 ILE A N 1
ATOM 660 C CA . ILE A 1 81 ? 0.333 3.599 -10.219 1.00 97.38 81 ILE A CA 1
ATOM 661 C C . ILE A 1 81 ? -0.222 3.777 -11.634 1.00 97.38 81 ILE A C 1
ATOM 663 O O . ILE A 1 81 ? 0.508 4.235 -12.509 1.00 97.38 81 ILE A O 1
ATOM 667 N N . ASP A 1 82 ? -1.501 3.466 -11.848 1.00 97.31 82 ASP A N 1
ATOM 668 C CA . ASP A 1 82 ? -2.162 3.569 -13.154 1.00 97.31 82 ASP A CA 1
ATOM 669 C C .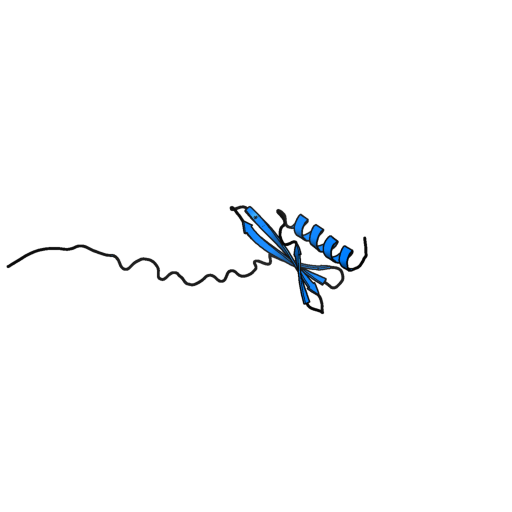 ASP A 1 82 ? -2.062 5.002 -13.708 1.00 97.31 82 ASP A C 1
ATOM 671 O O . ASP A 1 82 ? -1.589 5.194 -14.831 1.00 97.31 82 ASP A O 1
ATOM 675 N N . LYS A 1 83 ? -2.323 6.016 -12.872 1.00 96.50 83 LYS A N 1
ATOM 676 C CA . LYS A 1 83 ? -2.160 7.435 -13.221 1.00 96.50 83 LYS A CA 1
ATOM 677 C C . LYS A 1 83 ? -0.725 7.807 -13.601 1.00 96.50 83 LYS A C 1
ATOM 679 O O . LYS A 1 83 ? -0.509 8.618 -14.494 1.00 96.50 83 LYS A O 1
ATOM 684 N N . ARG A 1 84 ? 0.284 7.244 -12.927 1.00 93.00 84 ARG A N 1
ATOM 685 C CA . ARG A 1 84 ? 1.703 7.496 -13.253 1.00 93.00 84 ARG A CA 1
ATOM 686 C C . ARG A 1 84 ? 2.150 6.829 -14.548 1.00 93.00 84 ARG A C 1
ATOM 688 O O . ARG A 1 84 ? 3.113 7.288 -15.156 1.00 93.00 84 ARG A O 1
ATOM 695 N N . LEU A 1 85 ? 1.476 5.755 -14.940 1.00 92.44 85 LEU A N 1
ATOM 696 C CA . LEU A 1 85 ? 1.723 5.039 -16.184 1.00 92.44 85 LEU A CA 1
ATOM 697 C C . LEU A 1 85 ? 0.819 5.522 -17.332 1.00 92.44 85 LEU A C 1
ATOM 699 O O . LEU A 1 85 ? 0.955 5.011 -18.439 1.00 92.44 85 LEU A O 1
ATOM 703 N N . ASN A 1 86 ? -0.055 6.510 -17.092 1.00 90.38 86 ASN A N 1
ATOM 704 C CA . ASN A 1 86 ? -1.070 6.996 -18.035 1.00 90.38 86 ASN A CA 1
ATOM 705 C C . ASN A 1 86 ? -1.984 5.871 -18.559 1.00 90.38 86 ASN A C 1
ATOM 707 O O . ASN A 1 86 ? -2.206 5.753 -19.762 1.00 90.38 86 ASN A O 1
ATOM 711 N N . LEU A 1 87 ? -2.475 5.022 -17.655 1.00 75.19 87 LEU A N 1
ATOM 712 C CA . LEU A 1 87 ? -3.342 3.876 -17.965 1.00 75.19 87 LEU A CA 1
ATOM 713 C C . LEU A 1 87 ? -4.818 4.116 -17.594 1.00 75.19 87 LEU A C 1
ATOM 715 O O . LEU A 1 87 ? -5.555 3.143 -17.423 1.00 75.19 87 LEU A O 1
ATOM 719 N N . ASP A 1 88 ? -5.204 5.385 -17.429 1.00 57.56 88 ASP A N 1
ATOM 720 C CA . ASP A 1 88 ? -6.554 5.831 -17.046 1.00 57.56 88 ASP A CA 1
ATOM 721 C C . ASP A 1 88 ? -7.567 5.744 -18.204 1.00 57.56 88 ASP A C 1
ATOM 723 O O . ASP A 1 88 ? -7.202 6.095 -19.352 1.00 57.56 88 ASP A O 1
#

Sequence (88 aa):
MCSQLYTSNKISRSIKAMIEPHYPKIIMSFTYRDCKIQIERDKFNKQDIYAAWVNYDRGCAIAVPYAVTPTEAIKKSKQWIDKRLNLD

pLDDT: mean 83.89, std 20.86, range [28.22, 98.69]

Radius of gyration: 24.02 Å; chains: 1; bounding box: 29×20×91 Å

Secondary structure (DSSP, 8-state):
------------S------------EEEEEEETTEEEEEEEEEETTEEEEEEEEEETTEEEEEEEEESSHHHHHHHHHHHHHHHTT--